Protein AF-A0A2S9KFF7-F1 (afdb_monomer_lite)

pLDDT: mean 85.86, std 11.53, range [47.62, 98.06]

Radius of gyration: 27.34 Å; chains: 1; bounding box: 69×28×53 Å

Foldseek 3Di:
DDDPVRVVCVVLVPDDPVVVVVVVVVVVVVVVVVVVVVVVVVPQDPVNVPCPCVPPPLPVDDPVVSVVVVVVVVPD

Structure (mmCIF, N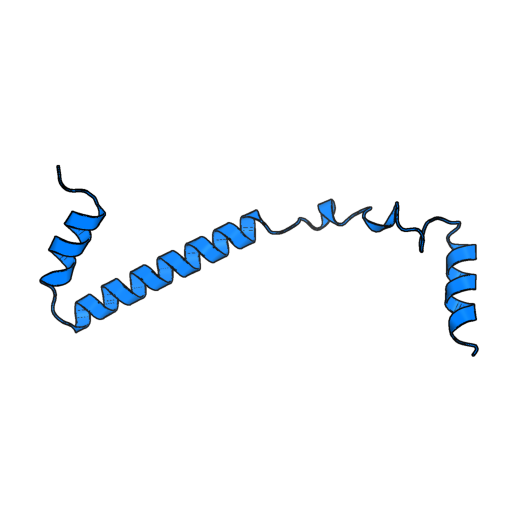/CA/C/O backbone):
data_AF-A0A2S9KFF7-F1
#
_entry.id   AF-A0A2S9KFF7-F1
#
loop_
_atom_site.group_PDB
_atom_site.id
_atom_site.type_symbol
_a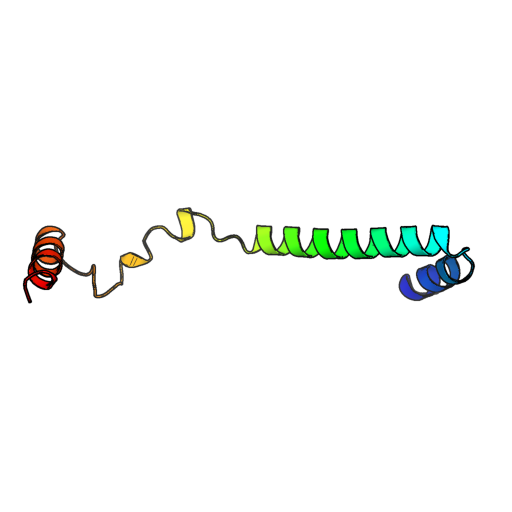tom_site.label_atom_id
_atom_site.label_alt_id
_atom_site.label_comp_id
_atom_site.label_asym_id
_atom_site.label_entity_id
_atom_site.label_seq_id
_atom_site.pdbx_PDB_ins_code
_atom_site.Cartn_x
_atom_site.Cartn_y
_atom_site.Cartn_z
_atom_site.occupancy
_atom_site.B_iso_or_equiv
_atom_site.auth_seq_id
_atom_site.auth_comp_id
_atom_site.auth_asym_id
_atom_site.auth_atom_id
_atom_site.pdbx_PDB_model_num
ATOM 1 N N . MET A 1 1 ? 21.301 20.591 -5.531 1.00 77.00 1 MET A N 1
ATOM 2 C CA . MET A 1 1 ? 21.187 19.130 -5.346 1.00 77.00 1 MET A CA 1
ATOM 3 C C . MET A 1 1 ? 19.829 18.734 -5.883 1.00 77.00 1 MET A C 1
ATOM 5 O O . MET A 1 1 ? 18.872 19.354 -5.431 1.00 77.00 1 MET A O 1
ATOM 9 N N . PRO A 1 2 ? 19.748 17.821 -6.862 1.00 84.69 2 PRO A N 1
ATOM 10 C CA . PRO A 1 2 ? 18.470 17.416 -7.433 1.00 84.69 2 PRO A CA 1
ATOM 11 C C . PRO A 1 2 ? 17.592 16.744 -6.374 1.00 84.69 2 PRO A C 1
ATOM 13 O O . PRO A 1 2 ? 18.096 16.106 -5.440 1.00 84.69 2 PRO A O 1
ATOM 16 N N . THR A 1 3 ? 16.281 16.913 -6.502 1.00 96.25 3 THR A N 1
ATOM 17 C CA . THR A 1 3 ? 15.302 16.281 -5.612 1.00 96.25 3 THR A CA 1
ATOM 18 C C . THR A 1 3 ? 15.301 14.761 -5.800 1.00 96.25 3 THR A C 1
ATOM 20 O O . THR A 1 3 ? 15.794 14.230 -6.796 1.00 96.25 3 THR A O 1
ATOM 23 N N . ILE A 1 4 ? 14.739 14.013 -4.844 1.00 95.44 4 ILE A N 1
ATOM 24 C CA . ILE A 1 4 ? 14.613 12.550 -4.987 1.00 95.44 4 ILE A CA 1
ATOM 25 C C . ILE A 1 4 ? 13.760 12.192 -6.215 1.00 95.44 4 ILE A C 1
ATOM 27 O O . ILE A 1 4 ? 14.081 11.229 -6.905 1.00 95.44 4 ILE A O 1
ATOM 31 N N . ALA A 1 5 ? 12.722 12.981 -6.510 1.00 95.06 5 ALA A N 1
ATOM 32 C CA . ALA A 1 5 ? 11.864 12.778 -7.674 1.00 95.06 5 ALA A CA 1
ATOM 33 C C . ALA A 1 5 ? 12.627 12.978 -8.993 1.00 95.06 5 ALA A C 1
ATOM 35 O O . ALA A 1 5 ? 12.530 12.140 -9.886 1.00 95.06 5 ALA A O 1
ATOM 36 N N . GLU A 1 6 ? 13.440 14.034 -9.084 1.00 96.38 6 GLU A N 1
ATOM 37 C CA . GLU A 1 6 ? 14.303 14.288 -10.246 1.00 96.38 6 GLU A CA 1
ATOM 38 C C . GLU A 1 6 ? 15.299 13.145 -10.452 1.00 96.38 6 GLU A C 1
ATOM 40 O O . GLU A 1 6 ? 15.385 12.594 -11.544 1.00 96.38 6 GLU A O 1
ATOM 45 N N . ARG A 1 7 ? 15.974 12.699 -9.386 1.00 95.94 7 ARG A N 1
ATOM 46 C CA . ARG A 1 7 ? 16.922 11.574 -9.455 1.00 95.94 7 ARG A CA 1
ATOM 47 C C . ARG A 1 7 ? 16.257 10.258 -9.863 1.00 95.94 7 ARG A C 1
ATOM 49 O O . ARG A 1 7 ? 16.870 9.459 -10.571 1.00 95.94 7 ARG A O 1
ATOM 56 N N . LEU A 1 8 ? 15.029 10.011 -9.401 1.00 95.00 8 LEU A N 1
ATOM 57 C CA . LEU A 1 8 ? 14.254 8.830 -9.781 1.00 95.00 8 LEU A CA 1
ATOM 58 C C . LEU A 1 8 ? 13.916 8.866 -11.271 1.00 95.00 8 LEU A C 1
ATOM 60 O O . 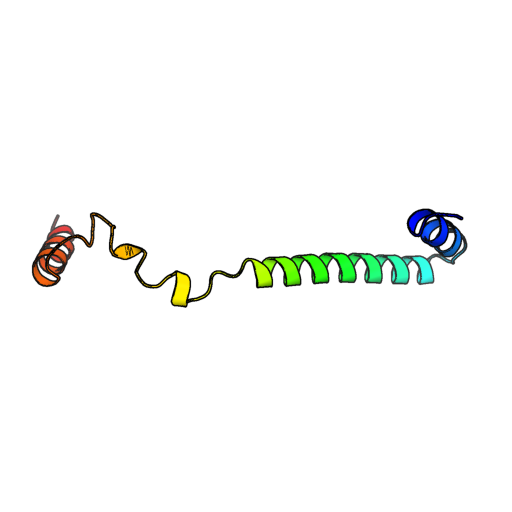LEU A 1 8 ? 14.131 7.871 -11.956 1.00 95.00 8 LEU A O 1
ATOM 64 N N . TRP A 1 9 ? 13.444 10.009 -11.774 1.00 95.38 9 TRP A N 1
ATOM 65 C CA . TRP A 1 9 ? 13.157 10.184 -13.194 1.00 95.38 9 TRP A CA 1
ATOM 66 C C . TRP A 1 9 ? 14.423 10.025 -14.042 1.00 95.38 9 TRP A C 1
ATOM 68 O O . TRP A 1 9 ? 14.433 9.228 -14.977 1.00 95.38 9 TRP A O 1
ATOM 78 N N . GLU A 1 10 ? 15.517 10.697 -13.666 1.00 95.81 10 GLU A N 1
ATOM 79 C CA . GLU A 1 10 ? 16.814 10.608 -14.349 1.00 95.81 10 GLU A CA 1
ATOM 80 C C . GLU A 1 10 ? 17.330 9.166 -14.426 1.00 95.81 10 GLU A C 1
ATOM 82 O O . GLU A 1 10 ? 17.862 8.750 -15.450 1.00 95.81 10 GLU A O 1
ATOM 87 N N . THR A 1 11 ? 17.122 8.376 -13.374 1.00 94.25 11 THR A N 1
ATOM 88 C CA . THR A 1 11 ? 17.532 6.968 -13.361 1.00 94.25 11 THR A CA 1
ATOM 89 C C . THR A 1 11 ? 16.589 6.106 -14.201 1.00 94.25 11 THR A C 1
ATOM 91 O O . THR A 1 11 ? 17.047 5.337 -15.040 1.00 94.25 11 THR A O 1
ATOM 94 N N . ALA A 1 12 ? 15.275 6.241 -14.006 1.00 95.00 12 ALA A N 1
ATOM 95 C CA . ALA A 1 12 ? 14.284 5.361 -14.614 1.00 95.00 12 ALA A CA 1
ATOM 96 C C . ALA A 1 12 ? 14.154 5.567 -16.130 1.00 95.00 12 ALA A C 1
ATOM 98 O O . ALA A 1 12 ? 14.099 4.585 -16.860 1.00 95.00 12 ALA A O 1
ATOM 99 N N . HIS A 1 13 ? 14.170 6.810 -16.629 1.00 94.25 13 HIS A N 1
ATOM 100 C CA . HIS A 1 13 ? 13.905 7.096 -18.051 1.00 94.25 13 HIS A CA 1
ATOM 101 C C . HIS A 1 13 ? 14.976 6.564 -19.022 1.00 94.25 13 HIS A C 1
ATOM 103 O 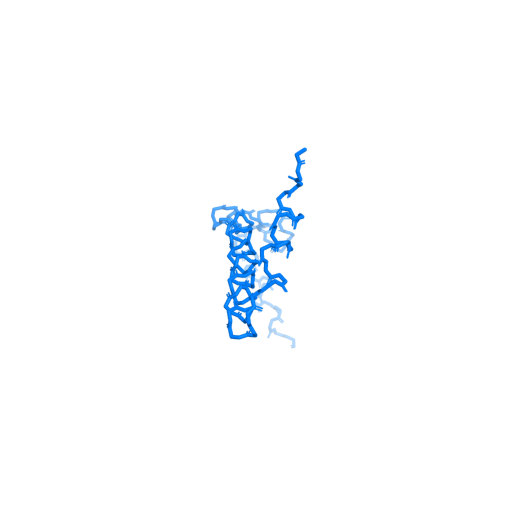O . HIS A 1 13 ? 14.769 6.591 -20.233 1.00 94.25 13 HIS A O 1
ATOM 109 N N . THR A 1 14 ? 16.119 6.102 -18.506 1.00 95.62 14 THR A N 1
ATOM 110 C CA . THR A 1 14 ? 17.199 5.494 -19.301 1.00 95.62 14 THR A CA 1
ATOM 111 C C . THR A 1 14 ? 17.134 3.965 -19.339 1.00 95.62 14 THR A C 1
ATOM 113 O O . THR A 1 14 ? 17.896 3.335 -20.075 1.00 95.62 14 THR A O 1
ATOM 116 N N . LEU A 1 15 ? 16.244 3.356 -18.550 1.00 96.38 15 LEU A N 1
ATOM 117 C CA . LEU A 1 15 ? 16.099 1.909 -18.459 1.00 96.38 15 LEU A CA 1
ATOM 118 C C . LEU A 1 15 ? 15.297 1.348 -19.649 1.00 96.38 15 LEU A C 1
ATOM 120 O O . LEU A 1 15 ? 14.412 2.022 -20.175 1.00 96.38 15 LEU A O 1
ATOM 124 N N . PRO A 1 16 ? 15.564 0.100 -20.070 1.00 97.81 16 PRO A N 1
ATOM 125 C CA . PRO A 1 16 ? 14.733 -0.600 -21.042 1.00 97.81 16 PRO A CA 1
ATOM 126 C C . PRO A 1 16 ? 13.358 -0.957 -20.454 1.00 97.81 16 PRO A C 1
ATOM 128 O O . PRO A 1 16 ? 13.224 -1.165 -19.247 1.00 97.81 16 PRO A O 1
ATOM 131 N N . GLU A 1 17 ? 12.361 -1.119 -21.330 1.00 96.06 17 GLU A N 1
ATOM 132 C CA . GLU A 1 17 ? 10.954 -1.376 -20.970 1.00 96.06 17 GLU A CA 1
ATOM 133 C C . GLU A 1 17 ? 10.742 -2.468 -19.897 1.00 96.06 17 GLU A C 1
ATOM 135 O O . GLU A 1 17 ? 9.972 -2.233 -18.968 1.00 96.06 17 GLU A O 1
ATOM 140 N N . PRO A 1 18 ? 11.438 -3.627 -19.928 1.00 97.44 18 PRO A N 1
ATOM 141 C CA . PRO A 1 18 ? 11.25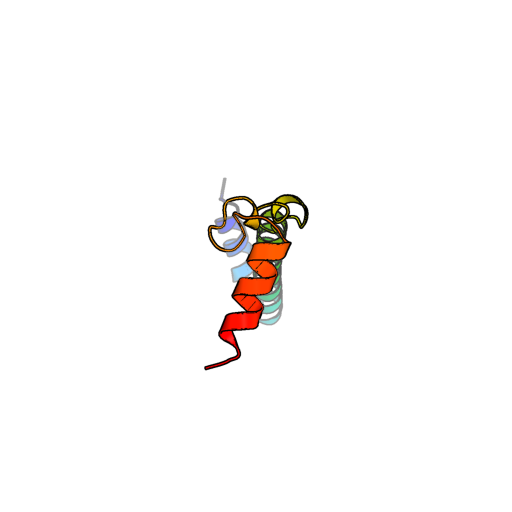1 -4.656 -18.903 1.00 97.44 18 PRO A CA 1
ATOM 142 C C . PRO A 1 18 ? 11.627 -4.182 -17.494 1.00 97.44 18 PRO A C 1
ATOM 144 O O . PRO A 1 18 ? 10.944 -4.511 -16.533 1.00 97.44 18 PRO A O 1
ATOM 147 N N . LEU A 1 19 ? 12.681 -3.371 -17.370 1.00 96.44 19 LEU A N 1
ATOM 148 C CA . LEU A 1 19 ? 13.111 -2.834 -16.078 1.00 96.44 19 LEU A CA 1
ATOM 149 C C . LEU A 1 19 ? 12.230 -1.660 -15.634 1.00 96.44 19 LEU A C 1
ATOM 151 O O . LEU A 1 19 ? 12.019 -1.473 -14.439 1.00 96.44 19 LEU A O 1
ATOM 155 N N . LEU A 1 20 ? 11.685 -0.884 -16.576 1.00 97.06 20 LEU A N 1
ATOM 156 C CA . LEU A 1 20 ? 10.668 0.125 -16.268 1.00 97.06 20 LEU A CA 1
ATOM 157 C C . LEU A 1 20 ? 9.403 -0.510 -15.680 1.00 97.06 20 LEU A C 1
ATOM 159 O O . LEU A 1 20 ? 8.854 0.034 -14.721 1.00 97.06 20 LEU A O 1
ATOM 163 N N . ALA A 1 21 ? 8.982 -1.668 -16.197 1.00 97.12 21 ALA A N 1
ATOM 164 C CA . ALA A 1 21 ? 7.870 -2.428 -15.632 1.00 97.12 21 ALA A CA 1
ATOM 165 C C . ALA A 1 21 ? 8.147 -2.834 -14.173 1.00 97.12 21 ALA A C 1
ATOM 167 O O . ALA A 1 21 ? 7.306 -2.606 -13.311 1.00 97.12 21 ALA A O 1
ATOM 168 N N . GLU A 1 22 ? 9.357 -3.312 -13.859 1.00 97.69 22 GLU A N 1
ATOM 169 C CA . GLU A 1 22 ? 9.744 -3.629 -12.473 1.00 97.69 22 GLU A CA 1
ATOM 170 C C . GLU A 1 22 ? 9.714 -2.396 -11.548 1.00 97.69 22 GLU A C 1
ATOM 172 O O . GLU A 1 22 ? 9.289 -2.481 -10.391 1.00 97.69 22 GLU A O 1
ATOM 177 N N . VAL A 1 23 ? 10.143 -1.228 -12.043 1.00 96.94 23 VAL A N 1
ATOM 178 C CA . VAL A 1 23 ? 10.066 0.037 -11.289 1.00 96.94 23 VAL A CA 1
ATOM 179 C C . VAL A 1 23 ? 8.610 0.420 -11.014 1.00 96.94 23 VAL A C 1
ATOM 181 O O . VAL A 1 23 ? 8.296 0.864 -9.904 1.00 96.94 23 VAL A O 1
ATOM 184 N N . LEU A 1 24 ? 7.726 0.238 -11.998 1.00 96.44 24 LEU A N 1
ATOM 185 C CA . LEU A 1 24 ? 6.298 0.509 -11.860 1.00 96.44 24 LEU A CA 1
ATOM 186 C C . LEU A 1 24 ? 5.647 -0.438 -10.842 1.00 96.44 24 LEU A C 1
ATOM 188 O O . LEU A 1 24 ? 5.019 0.041 -9.896 1.00 96.44 24 LEU A O 1
ATOM 192 N N . ASP A 1 25 ? 5.890 -1.745 -10.959 1.00 98.06 25 ASP A N 1
ATOM 193 C CA . ASP A 1 25 ? 5.397 -2.764 -10.023 1.00 98.06 25 ASP A CA 1
ATOM 194 C C . ASP A 1 25 ? 5.808 -2.439 -8.580 1.00 98.06 25 ASP A C 1
ATOM 196 O O . ASP A 1 25 ? 5.016 -2.533 -7.633 1.00 98.06 25 ASP A O 1
ATOM 200 N N . PHE A 1 26 ? 7.054 -1.998 -8.387 1.00 97.19 26 PHE A N 1
ATOM 201 C CA . PHE A 1 26 ? 7.537 -1.599 -7.072 1.00 97.19 26 PHE A CA 1
ATOM 202 C C . PHE A 1 26 ? 6.835 -0.338 -6.546 1.00 97.19 26 PHE A C 1
ATOM 204 O O . PHE A 1 26 ? 6.472 -0.282 -5.366 1.00 97.19 26 PHE A O 1
ATOM 211 N N . ALA A 1 27 ? 6.609 0.670 -7.391 1.00 97.00 27 ALA A N 1
ATOM 212 C CA . ALA A 1 27 ? 5.898 1.889 -7.005 1.00 97.00 27 ALA A CA 1
ATOM 213 C C . ALA A 1 27 ? 4.437 1.604 -6.602 1.00 97.00 27 ALA A C 1
ATOM 215 O O . ALA A 1 27 ? 3.946 2.133 -5.594 1.00 97.00 27 ALA A O 1
ATOM 216 N N . GLU A 1 28 ? 3.760 0.716 -7.330 1.00 97.75 28 GLU A N 1
ATOM 217 C CA . GLU A 1 28 ? 2.417 0.243 -6.989 1.00 97.75 28 GLU A CA 1
ATOM 218 C C . GLU A 1 28 ? 2.414 -0.518 -5.660 1.00 97.75 28 GLU A C 1
ATOM 220 O O . GLU A 1 28 ? 1.599 -0.235 -4.773 1.00 97.75 28 GLU A O 1
ATOM 225 N N . PHE A 1 29 ? 3.385 -1.415 -5.457 1.00 98.06 29 PHE A N 1
ATOM 226 C CA . PHE A 1 29 ? 3.558 -2.121 -4.190 1.00 98.06 29 PHE A CA 1
ATOM 227 C C . PHE A 1 29 ? 3.741 -1.158 -3.010 1.00 98.06 29 PHE A C 1
ATOM 229 O O . PHE A 1 29 ? 3.124 -1.349 -1.955 1.00 98.06 29 PHE A O 1
ATOM 236 N N . LEU A 1 30 ? 4.572 -0.120 -3.160 1.00 97.69 30 LEU A N 1
ATOM 237 C CA . LEU A 1 30 ? 4.798 0.885 -2.119 1.00 97.69 30 LEU A CA 1
ATOM 238 C C . LEU A 1 30 ? 3.508 1.627 -1.766 1.00 97.69 30 LEU A C 1
ATOM 240 O O . LEU A 1 30 ? 3.204 1.783 -0.579 1.00 97.69 30 LEU A O 1
ATOM 244 N N . SER A 1 31 ? 2.734 2.011 -2.779 1.00 96.38 31 SER A N 1
ATOM 245 C CA . SER A 1 31 ? 1.451 2.696 -2.615 1.00 96.38 31 SER A CA 1
ATOM 246 C C . SER A 1 31 ? 0.443 1.811 -1.875 1.00 96.38 31 SER A C 1
ATOM 248 O O . SER A 1 31 ? -0.128 2.216 -0.858 1.00 96.38 31 SER A O 1
ATOM 250 N N . ALA A 1 32 ? 0.301 0.549 -2.293 1.00 96.75 32 ALA A N 1
ATOM 251 C CA . ALA A 1 32 ? -0.559 -0.426 -1.625 1.00 96.75 32 ALA A CA 1
ATOM 252 C C . ALA A 1 32 ? -0.092 -0.741 -0.192 1.00 96.75 32 ALA A C 1
ATOM 254 O O . ALA A 1 32 ? -0.898 -0.974 0.712 1.00 96.75 32 ALA A O 1
ATOM 255 N N . ARG A 1 33 ? 1.222 -0.767 0.056 1.00 96.19 33 ARG A N 1
ATOM 256 C CA . ARG A 1 33 ? 1.784 -0.940 1.402 1.00 96.19 33 ARG A CA 1
ATOM 257 C C . ARG A 1 33 ? 1.447 0.245 2.303 1.00 96.19 33 ARG A C 1
ATOM 259 O O . ARG A 1 33 ? 1.036 0.018 3.439 1.00 96.19 33 ARG A O 1
ATOM 266 N N . GLN A 1 34 ? 1.588 1.473 1.811 1.00 95.69 34 GLN A N 1
ATOM 267 C CA . GLN A 1 34 ? 1.242 2.674 2.567 1.00 95.69 34 GLN A CA 1
ATOM 268 C C . GLN A 1 34 ? -0.255 2.712 2.894 1.00 95.69 34 GLN A C 1
ATOM 270 O O . GLN A 1 34 ? -0.609 2.938 4.048 1.00 95.69 34 GLN A O 1
ATOM 275 N N . ALA A 1 35 ? -1.124 2.398 1.928 1.00 93.31 35 ALA A N 1
ATOM 276 C CA . ALA A 1 35 ? -2.568 2.320 2.150 1.00 93.31 35 ALA A CA 1
ATOM 277 C C . ALA A 1 35 ? -2.936 1.295 3.238 1.00 93.31 35 ALA A C 1
ATOM 279 O O . ALA A 1 35 ? -3.735 1.589 4.122 1.00 93.31 35 ALA A O 1
ATOM 280 N N . ARG A 1 36 ? -2.306 0.111 3.233 1.00 92.69 36 ARG A N 1
ATOM 281 C CA . ARG A 1 36 ? -2.502 -0.906 4.284 1.00 92.69 36 ARG A CA 1
ATOM 282 C C . ARG A 1 36 ? -2.029 -0.440 5.657 1.00 92.69 36 ARG A C 1
ATOM 284 O O . ARG A 1 36 ? -2.700 -0.703 6.648 1.00 92.69 36 ARG A O 1
ATOM 291 N N . GLN A 1 37 ? -0.880 0.230 5.729 1.00 91.50 37 GLN A N 1
ATOM 292 C CA . GLN A 1 37 ? -0.376 0.780 6.989 1.00 91.50 37 GLN A CA 1
ATOM 293 C C . GLN A 1 37 ? -1.298 1.868 7.535 1.00 91.50 37 GLN A C 1
ATOM 295 O O . GLN A 1 37 ? -1.544 1.908 8.736 1.00 91.50 37 GLN A O 1
ATOM 300 N N . GLU A 1 38 ? -1.829 2.717 6.662 1.00 88.94 38 GLU A N 1
ATOM 301 C CA . GLU A 1 38 ? -2.779 3.750 7.054 1.00 88.94 38 GLU A CA 1
ATOM 302 C C . GLU A 1 38 ? -4.107 3.139 7.518 1.00 88.94 38 GLU A C 1
ATOM 304 O O . GLU A 1 38 ? -4.587 3.472 8.597 1.00 88.94 38 GLU A O 1
ATOM 309 N N . ALA A 1 39 ? -4.633 2.141 6.803 1.00 83.75 39 ALA A N 1
ATOM 310 C CA . ALA A 1 39 ? -5.801 1.379 7.243 1.00 83.75 39 ALA A CA 1
ATOM 311 C C . ALA A 1 39 ? -5.575 0.686 8.601 1.00 83.75 39 ALA A C 1
ATOM 313 O O . ALA A 1 39 ? -6.476 0.655 9.433 1.00 83.75 39 ALA A O 1
ATOM 314 N N . ALA A 1 40 ? -4.369 0.172 8.862 1.00 80.88 40 ALA A N 1
ATOM 315 C CA . ALA A 1 40 ? -4.011 -0.417 10.153 1.00 80.88 40 ALA A CA 1
ATOM 316 C C . ALA A 1 40 ? -3.884 0.625 11.279 1.00 80.88 40 ALA A C 1
ATOM 318 O O . ALA A 1 40 ? -4.155 0.316 12.433 1.00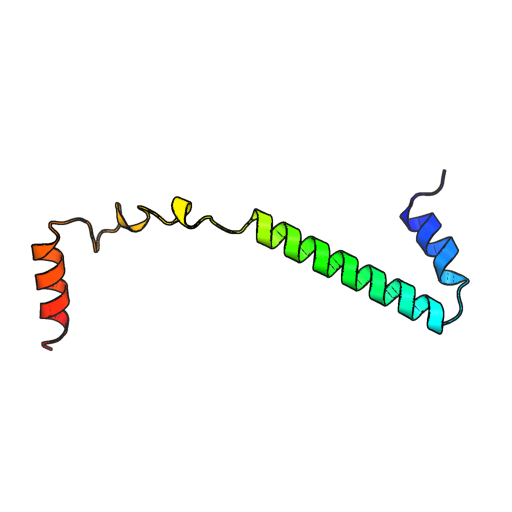 80.88 40 ALA A O 1
ATOM 319 N N . ARG A 1 41 ? -3.500 1.871 10.976 1.00 77.69 41 ARG A N 1
ATOM 320 C CA . ARG A 1 41 ? -3.541 2.973 11.957 1.00 77.69 41 ARG A CA 1
ATOM 321 C C . ARG A 1 41 ? -4.967 3.422 12.246 1.00 77.69 41 ARG A C 1
ATOM 323 O O . ARG A 1 41 ? -5.275 3.796 13.371 1.00 77.69 41 ARG A O 1
ATOM 330 N N . GLN A 1 42 ? -5.820 3.380 11.228 1.00 73.94 42 GLN A N 1
ATOM 331 C CA . GLN A 1 42 ? -7.227 3.758 11.306 1.00 73.94 42 GLN A CA 1
ATOM 332 C C . GLN A 1 42 ? -8.129 2.612 11.781 1.00 73.94 42 GLN A C 1
ATOM 334 O O . GLN A 1 42 ? -9.333 2.813 11.947 1.00 73.94 42 GLN A O 1
ATOM 339 N N . SER A 1 43 ? -7.584 1.412 12.023 1.00 72.81 43 SER A N 1
ATOM 340 C CA . SER A 1 43 ? -8.375 0.299 12.533 1.00 72.81 43 SER A CA 1
ATOM 341 C C . SER A 1 43 ? -8.808 0.605 13.964 1.00 72.81 43 SER A C 1
ATOM 343 O O . SER A 1 43 ? -8.011 0.558 14.903 1.00 72.81 43 SER A O 1
ATOM 345 N N . VAL A 1 44 ? -10.088 0.934 14.112 1.00 74.31 44 VAL A N 1
ATOM 346 C CA . VAL A 1 44 ? -10.763 1.094 15.397 1.00 74.31 44 VAL A CA 1
ATOM 347 C C . VAL A 1 44 ? -10.575 -0.200 16.187 1.00 74.31 44 VAL A C 1
ATOM 349 O O . VAL A 1 44 ? -10.937 -1.285 15.733 1.00 74.31 44 VAL A O 1
ATOM 352 N N . THR A 1 45 ? -9.969 -0.106 17.368 1.00 80.38 45 THR A N 1
ATOM 353 C CA . THR A 1 45 ? -9.791 -1.273 18.239 1.00 80.38 45 THR A CA 1
ATOM 354 C C . THR A 1 45 ? -11.152 -1.811 18.690 1.00 80.38 45 THR A C 1
ATOM 356 O O . THR A 1 45 ? -12.101 -1.044 18.874 1.00 80.38 45 THR A O 1
ATOM 359 N N . LEU A 1 46 ? -11.262 -3.117 18.952 1.00 75.81 46 LEU A N 1
ATOM 360 C CA . LEU A 1 46 ? -12.490 -3.684 19.533 1.00 75.81 46 LEU A CA 1
ATOM 361 C C . LEU A 1 46 ? -12.858 -2.995 20.856 1.00 75.81 46 LEU A C 1
ATOM 363 O O . LEU A 1 46 ? -14.029 -2.733 21.110 1.00 75.81 46 LEU A O 1
ATOM 367 N N . ALA A 1 47 ? -11.853 -2.619 21.653 1.00 79.62 47 ALA A N 1
ATOM 368 C CA . ALA A 1 47 ? -12.044 -1.865 22.888 1.00 79.62 47 ALA A CA 1
ATOM 369 C C . ALA A 1 47 ? -12.694 -0.490 22.651 1.00 79.62 47 ALA A C 1
ATOM 371 O O . ALA A 1 47 ? -13.536 -0.078 23.441 1.00 79.62 47 ALA A O 1
ATOM 372 N N . SER A 1 48 ? -12.373 0.197 21.550 1.00 77.50 48 SER A N 1
ATOM 373 C CA . SER A 1 48 ? -13.025 1.468 21.190 1.00 77.50 48 SER A CA 1
ATOM 374 C C . SER A 1 48 ? -14.460 1.315 20.672 1.00 77.50 48 SER A C 1
ATOM 376 O O . SER A 1 48 ? -15.173 2.309 20.588 1.00 77.50 48 SER A O 1
ATOM 378 N N . LEU A 1 49 ? -14.910 0.095 20.360 1.00 76.69 49 LEU A N 1
ATOM 379 C CA . LEU A 1 49 ? -16.317 -0.193 20.052 1.00 76.69 49 LEU A CA 1
ATOM 380 C C . LEU A 1 49 ? -17.130 -0.526 21.317 1.00 76.69 49 LEU A C 1
ATOM 382 O O . LEU A 1 49 ? -18.363 -0.472 21.299 1.00 76.69 49 LEU A O 1
ATOM 386 N N . CYS A 1 50 ? -16.469 -0.858 22.432 1.00 80.12 50 CYS A N 1
ATOM 387 C CA . CYS A 1 50 ? -17.135 -1.150 23.696 1.00 80.12 50 CYS A CA 1
ATOM 388 C C . CYS A 1 50 ? -17.808 0.107 24.262 1.00 80.12 50 CYS A C 1
ATOM 390 O O . CYS A 1 50 ? -17.171 1.132 24.484 1.00 80.12 50 CYS A O 1
ATOM 392 N N . GLY A 1 51 ? -19.105 0.012 24.558 1.00 74.56 51 GLY A N 1
ATOM 393 C CA . GLY A 1 51 ? -19.857 1.105 25.177 1.00 74.56 51 GLY A CA 1
ATOM 394 C C . GLY A 1 51 ? -20.449 2.123 24.201 1.00 74.56 51 GLY A C 1
ATOM 395 O O . GLY A 1 51 ? -21.171 2.999 24.658 1.00 74.56 51 GLY A O 1
ATOM 396 N N . GLY A 1 52 ? -20.260 1.974 22.884 1.00 76.88 52 GLY A N 1
ATOM 397 C CA . GLY A 1 52 ? -20.896 2.852 21.887 1.00 76.88 52 GLY A CA 1
ATOM 398 C C . GLY A 1 52 ? -22.432 2.831 21.927 1.00 76.88 52 GLY A C 1
ATOM 399 O O . GLY A 1 52 ? -23.081 3.809 21.581 1.00 76.88 52 GLY A O 1
ATOM 400 N N . LEU A 1 53 ? -23.022 1.742 22.428 1.00 78.12 53 LEU A N 1
ATOM 401 C CA . LEU A 1 53 ? -24.469 1.622 22.633 1.00 78.12 53 LEU A CA 1
ATOM 402 C C . LEU A 1 53 ? -24.950 2.195 23.975 1.00 78.12 53 LEU A C 1
ATOM 404 O O . LEU A 1 53 ? -26.152 2.226 24.211 1.00 78.12 53 LEU A O 1
ATOM 408 N N . ARG A 1 54 ? -24.048 2.641 24.861 1.00 74.69 54 ARG A N 1
ATOM 409 C CA . ARG A 1 54 ? -24.408 3.124 26.206 1.00 74.69 54 ARG A CA 1
ATOM 410 C C . ARG A 1 54 ? -25.305 4.360 26.160 1.00 74.69 54 ARG A C 1
ATOM 412 O O . ARG A 1 54 ? -26.159 4.505 27.024 1.00 74.69 54 ARG A O 1
ATOM 419 N N . GLU A 1 55 ? -25.115 5.218 25.163 1.00 75.75 55 GLU A N 1
ATOM 420 C CA . GLU A 1 55 ? -25.930 6.426 24.967 1.00 75.75 55 GLU A CA 1
ATOM 421 C C . GLU A 1 55 ? -27.001 6.254 23.879 1.00 75.75 55 GLU A C 1
ATOM 423 O O . GLU A 1 55 ? -27.713 7.195 23.538 1.00 75.75 55 GLU A O 1
ATOM 428 N N . SER A 1 56 ? -27.144 5.044 23.328 1.00 82.38 56 SER A N 1
ATOM 429 C CA . SER A 1 56 ? -28.185 4.749 22.347 1.00 82.38 56 SER A CA 1
ATOM 430 C C . SER A 1 56 ? -29.553 4.789 23.014 1.00 82.38 56 SER A C 1
ATOM 432 O O . SER A 1 56 ? -29.801 4.042 23.956 1.00 82.38 56 SER A O 1
ATOM 434 N N . THR A 1 57 ? -30.487 5.547 22.443 1.00 80.88 57 THR A N 1
ATOM 435 C CA . THR A 1 57 ? -31.886 5.592 22.896 1.00 80.88 57 THR A CA 1
ATOM 436 C C . THR A 1 57 ? -32.539 4.208 22.906 1.00 80.88 57 THR A C 1
ATOM 438 O O . THR A 1 57 ? -33.273 3.888 23.831 1.00 80.88 57 THR A O 1
ATOM 441 N N . THR A 1 58 ? -32.199 3.344 21.942 1.00 77.94 58 THR A N 1
ATOM 442 C CA . THR A 1 58 ? -32.696 1.957 21.853 1.00 77.94 58 THR A CA 1
ATOM 443 C C . THR A 1 58 ? -32.290 1.074 23.036 1.00 77.94 58 THR A C 1
ATOM 445 O O . THR A 1 58 ? -32.997 0.129 23.366 1.00 77.94 58 THR A O 1
ATOM 448 N N . PHE A 1 59 ? -31.147 1.356 23.667 1.00 76.81 59 PHE A N 1
ATOM 449 C CA . PHE A 1 59 ? -30.609 0.564 24.779 1.00 76.81 59 PHE A CA 1
ATOM 450 C C . PHE A 1 59 ? -30.554 1.364 26.089 1.00 76.81 59 PHE A C 1
ATOM 452 O O . PHE A 1 59 ? -29.967 0.914 27.073 1.00 76.81 59 PHE A O 1
ATOM 459 N N . ALA A 1 60 ? -31.183 2.542 26.112 1.00 76.81 60 ALA A N 1
ATOM 460 C CA . ALA A 1 60 ? -31.307 3.401 27.278 1.00 76.81 60 ALA A CA 1
ATOM 461 C C . ALA A 1 60 ? -32.511 2.948 28.118 1.00 76.81 60 ALA A C 1
ATOM 463 O O . ALA A 1 60 ? -33.588 3.534 28.062 1.00 76.81 60 ALA A O 1
ATOM 464 N N . GLY A 1 61 ? -32.348 1.863 28.874 1.00 75.81 61 GLY A N 1
ATOM 465 C CA . GLY A 1 61 ? -33.425 1.298 29.685 1.00 75.81 61 GLY A CA 1
ATOM 466 C C . GLY A 1 61 ? -32.996 0.049 30.443 1.00 75.81 61 GLY A C 1
ATOM 467 O O . GLY A 1 61 ? -31.852 -0.399 30.329 1.00 75.81 61 GLY A O 1
ATOM 468 N N . SER A 1 62 ? -33.906 -0.526 31.234 1.00 84.62 62 SER A N 1
ATOM 469 C CA . SER A 1 62 ? -33.618 -1.813 31.862 1.00 84.62 62 SER A CA 1
ATOM 470 C C . SER A 1 62 ? -33.544 -2.907 30.781 1.00 84.62 62 SER A C 1
ATOM 472 O O . SER A 1 62 ? -34.313 -2.872 29.816 1.00 84.62 62 SER A O 1
ATOM 474 N N . PRO A 1 63 ? -32.646 -3.902 30.913 1.00 83.38 63 PRO A N 1
ATOM 475 C CA . PRO A 1 63 ? -32.525 -4.972 29.924 1.00 83.38 63 PRO A CA 1
ATOM 476 C C . PRO A 1 63 ? -33.832 -5.733 29.670 1.00 83.38 63 PRO A C 1
ATOM 478 O O . PRO A 1 63 ? -34.047 -6.217 28.562 1.00 83.38 63 PRO A O 1
ATOM 481 N N . LEU A 1 64 ? -34.698 -5.839 30.683 1.00 87.50 64 LEU A N 1
ATOM 482 C CA . LEU A 1 64 ? -35.980 -6.531 30.578 1.00 87.50 64 LEU A CA 1
ATOM 483 C C . LEU A 1 64 ? -36.994 -5.718 29.768 1.00 87.50 64 LEU A C 1
ATOM 485 O O . LEU A 1 64 ? -37.644 -6.288 28.895 1.00 87.50 64 LEU A O 1
ATOM 489 N N . ASP A 1 65 ? -37.062 -4.401 29.980 1.00 86.00 65 ASP A N 1
ATOM 490 C CA . ASP A 1 65 ? -37.972 -3.522 29.230 1.00 86.00 65 ASP A CA 1
ATOM 491 C C . ASP A 1 65 ? -37.592 -3.480 27.745 1.00 86.00 65 ASP A C 1
ATOM 493 O O . ASP A 1 65 ? -38.447 -3.586 26.867 1.00 86.00 65 ASP A O 1
ATOM 497 N N . ILE A 1 66 ? -36.288 -3.407 27.458 1.00 85.12 66 ILE A N 1
ATOM 498 C CA . ILE A 1 66 ? -35.760 -3.439 26.087 1.00 85.12 66 ILE A CA 1
ATOM 499 C C . ILE A 1 66 ? -36.112 -4.771 25.407 1.00 85.12 66 ILE A C 1
ATOM 501 O O . ILE A 1 66 ? -36.530 -4.792 24.248 1.00 85.12 66 ILE A O 1
ATOM 505 N N . GLN A 1 67 ? -35.955 -5.898 26.111 1.00 85.06 67 GLN A N 1
ATOM 506 C CA . GLN A 1 67 ? -36.298 -7.216 25.571 1.00 85.06 67 GLN A CA 1
ATOM 507 C C . GLN A 1 67 ? -37.790 -7.356 25.277 1.00 85.06 67 GLN A C 1
ATOM 509 O O . GLN A 1 67 ? -38.147 -7.941 24.252 1.00 85.06 67 GLN A O 1
ATOM 514 N N . ASP A 1 68 ? -38.648 -6.844 26.156 1.00 85.56 68 ASP A N 1
ATOM 515 C CA . ASP A 1 68 ? -40.095 -6.907 25.974 1.00 85.56 68 ASP A CA 1
ATOM 516 C C . ASP A 1 68 ? -40.537 -6.055 24.775 1.00 85.56 68 ASP A C 1
ATOM 518 O O . ASP A 1 68 ? -41.264 -6.522 23.896 1.00 85.56 68 ASP A O 1
ATOM 522 N N . GLN A 1 69 ? -39.970 -4.851 24.652 1.00 83.19 69 GLN A N 1
ATOM 523 C CA . GLN A 1 69 ? -40.223 -3.944 23.536 1.00 83.19 69 GLN A CA 1
ATOM 524 C C . GLN A 1 69 ? -39.791 -4.544 22.186 1.00 83.19 69 GLN A C 1
ATOM 526 O O . GLN A 1 69 ? -40.559 -4.509 21.227 1.00 83.19 69 GLN A O 1
ATOM 531 N N . LEU A 1 70 ? -38.604 -5.158 22.101 1.00 81.38 70 LEU A N 1
ATOM 532 C CA . LEU A 1 70 ? -38.123 -5.814 20.874 1.00 81.38 70 LEU A CA 1
ATOM 533 C C . LEU A 1 70 ? -38.964 -7.039 20.483 1.00 81.38 70 LEU A C 1
ATOM 535 O O . LEU A 1 70 ? -39.158 -7.309 19.294 1.00 81.38 70 LEU A O 1
ATOM 539 N N . ARG A 1 71 ? -39.475 -7.780 21.473 1.00 83.88 71 ARG A N 1
ATOM 540 C CA . ARG A 1 71 ? -40.322 -8.960 21.251 1.00 83.88 71 ARG A CA 1
ATOM 541 C C . ARG A 1 71 ? -41.723 -8.570 20.770 1.00 83.88 71 ARG A C 1
ATOM 543 O O . ARG A 1 71 ? -42.276 -9.256 19.913 1.00 83.88 71 ARG A O 1
ATOM 550 N N . GLY A 1 72 ? -42.259 -7.448 21.253 1.00 67.50 72 GLY A N 1
ATOM 551 C CA . GLY A 1 72 ? -43.559 -6.912 20.838 1.00 67.50 72 GLY A CA 1
ATOM 552 C C . GLY A 1 72 ? -43.614 -6.416 19.386 1.00 67.50 72 GLY A C 1
ATOM 553 O O . GLY A 1 72 ? -44.670 -6.475 18.764 1.00 67.50 72 GLY A O 1
ATOM 554 N N . VAL A 1 73 ? -42.482 -5.997 18.805 1.00 59.44 73 VAL A N 1
ATOM 555 C CA . VAL A 1 73 ? -42.416 -5.496 17.412 1.00 59.44 73 VAL A CA 1
ATOM 556 C C . VAL A 1 73 ? -42.643 -6.600 16.361 1.00 59.44 73 VAL A C 1
ATOM 558 O O . VAL A 1 73 ? -43.000 -6.294 15.231 1.00 59.44 73 VAL A O 1
ATOM 561 N N . HIS A 1 74 ? -42.511 -7.884 16.714 1.00 55.34 74 HIS A N 1
ATOM 562 C CA . HIS A 1 74 ? -42.742 -9.012 15.792 1.00 55.34 74 HIS A CA 1
ATOM 563 C C . HIS A 1 74 ? -44.196 -9.531 15.774 1.00 55.34 74 HIS A C 1
ATOM 565 O O . HIS A 1 74 ? -44.453 -10.587 15.202 1.00 55.34 74 HIS A O 1
ATOM 571 N N . SER A 1 75 ? -45.143 -8.835 16.415 1.00 53.25 75 SER A N 1
ATOM 572 C CA . SER A 1 75 ? -46.556 -9.257 16.499 1.00 53.25 75 SER A CA 1
ATOM 573 C C . SER A 1 75 ? -47.533 -8.380 15.695 1.00 53.25 75 SER A C 1
ATOM 575 O O . SER A 1 75 ? -48.710 -8.323 16.047 1.00 53.25 75 SER A O 1
ATOM 577 N N . ALA A 1 76 ? -47.074 -7.711 14.632 1.00 47.62 76 ALA A N 1
ATOM 578 C CA . ALA A 1 76 ? -47.926 -6.968 13.695 1.00 47.62 76 ALA A CA 1
ATOM 579 C C . ALA A 1 76 ? -47.820 -7.531 12.273 1.00 47.62 76 ALA A C 1
ATOM 581 O O . ALA A 1 76 ? -46.677 -7.798 11.838 1.00 47.62 76 ALA A O 1
#

Sequence (76 aa):
MPTIAERLWETAHTLPEPLLAEVLDFAEFLSARQARQEAARQSVTLASLCGGLRESTTFAGSPLDIQDQLRGVHSA

InterPro domains:
  IPR018739 Domain of unknown function DUF2281 [PF10047] (7-68)

Organism: NCBI:txid86180

Secondary structure (DSSP, 8-state):
---HHHHHHHHHTTS-HHHHHHHHHHHHHHHHHHHHHHHHHS---HHHHTTTTTT-GGGSS-HHHHHHHHHHTT--